Protein AF-A0ABD3V9U4-F1 (afdb_monomer_lite)

Organism: Sinanodonta woodiana (NCBI:txid1069815)

InterPro domains:
  IPR000742 EGF-like domain [PS00022] (98-109)
  IPR000742 EGF-like domain [PS01186] (9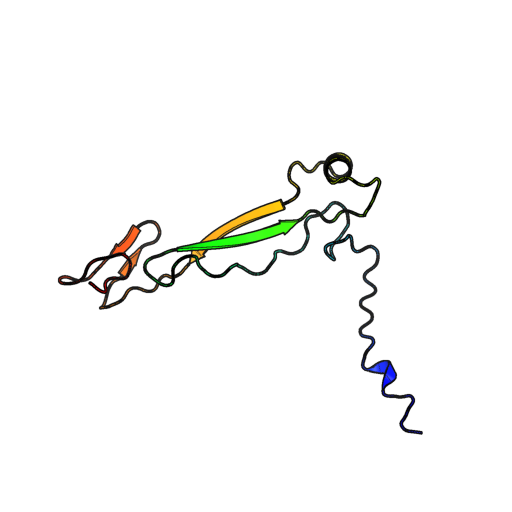8-109)
  IPR000884 Thrombospondin type-1 (TSP1) repeat [PF00090] (30-53)
  IPR000884 Thrombospondin type-1 (TSP1) repeat [PS50092] (26-87)
  IPR036383 Thrombospondin type-1 repeat superfamily [G3DSA:2.20.100.10] (19-74)
  IPR036383 Thrombospondin type-1 repeat superfamily [SSF82895] (28-61)

Secondary structure (DSSP, 8-state):
--SSSGGGSS------TTB-TTSSBTTSBPPPPPPPPPS-SSS-EEEEEEEEB----STT-HHHHHHHTT-S-SEEEEEEEE----STT-EEETTTEEEPPTT--TTTT--

Sequence (111 aa):
MHVFLICIILIRLHVSLGSGECGGPIGEYSQWHPWENCNQTCGGGIQRRWRSICCPAINGTWSNCLAAYNKTEIFRFEYQPCSETCSNGGVFMIGTGCVCSPGYTGRCCSI

Radius of gyration: 23.13 Å; chains: 1; bounding box: 43×29×72 Å

Structure (mmCIF, N/CA/C/O backbone):
data_AF-A0ABD3V9U4-F1
#
_entry.id   AF-A0ABD3V9U4-F1
#
loop_
_atom_site.group_PDB
_atom_site.id
_atom_site.type_symbol
_atom_site.label_atom_id
_atom_site.label_alt_id
_atom_site.label_comp_id
_atom_site.label_asym_id
_atom_site.label_entity_id
_atom_site.label_seq_id
_atom_site.pdbx_PDB_ins_code
_atom_site.Cartn_x
_atom_site.Cartn_y
_atom_site.Cartn_z
_atom_site.occupancy
_atom_site.B_iso_or_equiv
_atom_site.auth_seq_id
_atom_site.auth_comp_id
_atom_site.auth_asym_id
_atom_site.auth_atom_id
_atom_site.pdbx_PDB_model_num
ATOM 1 N N . MET A 1 1 ? -24.571 -20.515 -44.939 1.00 43.09 1 MET A N 1
ATOM 2 C CA . MET A 1 1 ? -23.339 -19.686 -44.915 1.00 43.09 1 MET A CA 1
ATOM 3 C C . MET A 1 1 ? -23.171 -18.964 -43.567 1.00 43.09 1 MET A C 1
ATOM 5 O O . MET A 1 1 ? -22.849 -17.788 -43.526 1.00 43.09 1 MET A O 1
ATOM 9 N N . HIS A 1 2 ? -23.360 -19.675 -42.448 1.00 39.62 2 HIS A N 1
ATOM 10 C CA . HIS A 1 2 ? -23.364 -19.118 -41.082 1.00 39.62 2 HIS A CA 1
ATOM 11 C C . HIS A 1 2 ? -22.023 -19.283 -40.336 1.00 39.62 2 HIS A C 1
ATOM 13 O O . HIS A 1 2 ? -21.951 -19.052 -39.136 1.00 39.62 2 HIS A O 1
ATOM 19 N N . VAL A 1 3 ? -20.955 -19.676 -41.039 1.00 41.25 3 VAL A N 1
ATOM 20 C CA . VAL A 1 3 ? -19.671 -20.080 -40.427 1.00 41.25 3 VAL A CA 1
ATOM 21 C C . VAL A 1 3 ? -18.563 -19.022 -40.603 1.00 41.25 3 VAL A C 1
ATOM 23 O O . VAL A 1 3 ? -17.541 -19.092 -39.936 1.00 41.25 3 VAL A O 1
ATOM 26 N N . PHE A 1 4 ? -18.777 -17.974 -41.413 1.00 39.06 4 PHE A N 1
ATOM 27 C CA . PHE A 1 4 ? -17.768 -16.921 -41.653 1.00 39.06 4 PHE A CA 1
ATOM 28 C C . PHE A 1 4 ? -17.942 -15.642 -40.812 1.00 39.06 4 PHE A C 1
ATOM 30 O O . PHE A 1 4 ? -17.020 -14.836 -40.739 1.00 39.06 4 PHE A O 1
ATOM 37 N N . LEU A 1 5 ? -19.078 -15.457 -40.127 1.00 42.53 5 LEU A N 1
ATOM 38 C CA . LEU A 1 5 ? -19.338 -14.265 -39.297 1.00 42.53 5 LEU A CA 1
ATOM 39 C C . LEU A 1 5 ? -18.932 -14.415 -37.821 1.00 42.53 5 LEU A C 1
ATOM 41 O O . LEU A 1 5 ? -18.896 -13.424 -37.099 1.00 42.53 5 LEU A O 1
ATOM 45 N N . ILE A 1 6 ? -18.568 -15.619 -37.374 1.00 45.94 6 ILE A N 1
ATOM 46 C CA . ILE A 1 6 ? -18.174 -15.867 -35.975 1.00 45.94 6 ILE A CA 1
ATOM 47 C C . ILE A 1 6 ? -16.696 -15.490 -35.733 1.00 45.94 6 ILE A C 1
ATOM 49 O O . ILE A 1 6 ? -16.296 -15.237 -34.601 1.00 45.94 6 ILE A O 1
ATOM 53 N N . CYS A 1 7 ? -15.890 -15.327 -36.790 1.00 44.28 7 CYS A N 1
ATOM 54 C CA . CYS A 1 7 ? -14.472 -14.961 -36.657 1.00 44.28 7 CYS A CA 1
ATOM 55 C C . CYS A 1 7 ? -14.225 -13.446 -36.477 1.00 44.28 7 CYS A C 1
ATOM 57 O O . CYS A 1 7 ? -13.138 -13.040 -36.080 1.00 44.28 7 CYS A O 1
ATOM 59 N N . ILE A 1 8 ? -15.231 -12.595 -36.721 1.00 47.94 8 ILE A N 1
ATOM 60 C CA . ILE A 1 8 ? -15.114 -11.128 -36.573 1.00 47.94 8 ILE A CA 1
ATOM 61 C C . ILE A 1 8 ? -15.458 -10.678 -35.134 1.00 47.94 8 ILE A C 1
ATOM 63 O O . ILE A 1 8 ? -15.150 -9.558 -34.736 1.00 47.94 8 ILE A O 1
ATOM 67 N N . ILE A 1 9 ? -16.035 -11.560 -34.306 1.00 49.78 9 ILE A N 1
ATOM 68 C CA . ILE A 1 9 ? -16.490 -11.236 -32.939 1.00 49.78 9 ILE A CA 1
ATOM 69 C C . ILE A 1 9 ? -15.423 -11.556 -31.864 1.00 49.78 9 ILE A C 1
ATOM 71 O O . ILE A 1 9 ? -15.553 -11.125 -30.724 1.00 49.78 9 ILE A O 1
ATOM 75 N N . LEU A 1 10 ? -14.311 -12.219 -32.214 1.00 48.88 10 LEU A N 1
ATOM 76 C CA . LEU A 1 10 ? -13.215 -12.539 -31.273 1.00 48.88 10 LEU A CA 1
ATOM 77 C C . LEU A 1 10 ? -11.905 -11.789 -31.537 1.00 48.88 10 LEU A C 1
ATOM 79 O O . LEU A 1 10 ? -10.891 -12.052 -30.898 1.00 48.88 10 LEU A O 1
ATOM 83 N N . ILE A 1 11 ? -11.924 -10.816 -32.444 1.00 49.12 11 ILE A N 1
ATOM 84 C CA . ILE A 1 11 ? -10.747 -10.034 -32.799 1.00 49.12 11 ILE A CA 1
ATOM 85 C C . ILE A 1 11 ? -11.047 -8.551 -32.535 1.00 49.12 11 ILE A C 1
ATOM 87 O O . ILE A 1 11 ? -11.060 -7.702 -33.422 1.00 49.12 11 ILE A O 1
ATOM 91 N N . ARG A 1 12 ? -11.240 -8.195 -31.257 1.00 49.31 12 ARG A N 1
ATOM 92 C CA . ARG A 1 12 ? -10.748 -6.892 -30.782 1.00 49.31 12 ARG A CA 1
ATOM 93 C C . ARG A 1 12 ? -9.231 -7.019 -30.705 1.00 49.31 12 ARG A C 1
ATOM 95 O O . ARG A 1 12 ? -8.647 -7.209 -29.646 1.00 49.31 12 ARG A O 1
ATOM 102 N N . LEU A 1 13 ? -8.629 -6.964 -31.888 1.00 42.16 13 LEU A N 1
ATOM 103 C CA . LEU A 1 13 ? -7.218 -6.743 -32.145 1.00 42.16 13 LEU A CA 1
ATOM 104 C C . LEU A 1 13 ? -6.862 -5.379 -31.521 1.00 42.16 13 LEU A C 1
ATOM 106 O O . LEU A 1 13 ? -6.758 -4.371 -32.209 1.00 42.16 13 LEU A O 1
ATOM 110 N N . HIS A 1 14 ? -6.665 -5.330 -30.203 1.00 46.09 14 HIS A N 1
ATOM 111 C CA . HIS A 1 14 ? -5.636 -4.454 -29.661 1.00 46.09 14 HIS A CA 1
ATOM 112 C C . HIS A 1 14 ? -4.298 -5.089 -30.062 1.00 46.09 14 HIS A C 1
ATOM 114 O O . HIS A 1 14 ? -3.601 -5.677 -29.244 1.00 46.09 14 HIS A O 1
ATOM 120 N N . VAL A 1 15 ? -3.924 -4.985 -31.344 1.00 48.09 15 VAL A N 1
ATOM 121 C CA . VAL A 1 15 ? -2.495 -4.866 -31.648 1.00 48.09 15 VAL A CA 1
ATOM 122 C C . VAL A 1 15 ? -2.129 -3.466 -31.188 1.00 48.09 15 VAL A C 1
ATOM 124 O O . VAL A 1 15 ? -2.211 -2.485 -31.921 1.00 48.09 15 VAL A O 1
ATOM 127 N N . SER A 1 16 ? -1.817 -3.363 -29.901 1.00 44.91 16 SER A N 1
ATOM 128 C CA . SER A 1 16 ? -1.054 -2.249 -29.372 1.00 44.91 16 SER A CA 1
ATOM 129 C C . SER A 1 16 ? 0.376 -2.427 -29.859 1.00 44.91 16 SER A C 1
ATOM 131 O O . SER A 1 16 ? 1.132 -3.267 -29.378 1.00 44.91 16 SER A O 1
ATOM 133 N N . LEU A 1 17 ? 0.699 -1.638 -30.877 1.00 47.47 17 LEU A N 1
ATOM 134 C CA . LEU A 1 17 ? 2.039 -1.199 -31.238 1.00 47.47 17 LEU A CA 1
ATOM 135 C C . LEU A 1 17 ? 2.954 -1.163 -29.994 1.00 47.47 17 LEU A C 1
ATOM 137 O O . LEU A 1 17 ? 2.694 -0.403 -29.066 1.00 47.47 17 LEU A O 1
ATOM 141 N N . GLY A 1 18 ? 4.006 -1.986 -29.969 1.00 52.12 18 GLY A N 1
ATOM 142 C CA . GLY A 1 18 ? 5.131 -1.834 -29.038 1.00 52.12 18 GLY A CA 1
ATOM 143 C C . GLY A 1 18 ? 4.812 -1.908 -27.540 1.00 52.12 18 GLY A C 1
ATOM 144 O O . GLY A 1 18 ? 5.405 -1.160 -26.765 1.00 52.12 18 GLY A O 1
ATOM 145 N N . SER A 1 19 ? 3.900 -2.779 -27.105 1.00 55.72 19 SER A N 1
ATOM 146 C CA . SER A 1 19 ? 3.724 -3.042 -25.674 1.00 55.72 19 SER A CA 1
ATOM 147 C C . SER A 1 19 ? 4.925 -3.820 -25.121 1.00 55.72 19 SER A C 1
ATOM 149 O O . SER A 1 19 ? 5.168 -4.948 -25.554 1.00 55.72 19 SER A O 1
ATOM 151 N N . GLY A 1 20 ? 5.658 -3.242 -24.161 1.00 57.41 20 GLY A N 1
ATOM 152 C CA . GLY A 1 20 ? 6.616 -4.001 -23.344 1.00 57.41 20 GLY A CA 1
ATOM 153 C C . GLY A 1 20 ? 5.913 -5.121 -22.565 1.00 57.41 20 GLY A C 1
ATOM 154 O O . GLY A 1 20 ? 4.685 -5.212 -22.587 1.00 57.41 20 GLY A O 1
ATOM 155 N N . GLU A 1 21 ? 6.661 -5.954 -21.839 1.00 63.47 21 GLU A N 1
ATOM 156 C CA . GLU A 1 21 ? 6.127 -7.137 -21.125 1.00 63.47 21 GLU A CA 1
ATOM 157 C C . GLU A 1 21 ? 4.950 -6.832 -20.166 1.00 63.47 21 GLU A C 1
ATOM 159 O O . GLU A 1 21 ? 4.196 -7.731 -19.804 1.00 63.47 21 GLU A O 1
ATOM 164 N N . CYS A 1 22 ? 4.730 -5.559 -19.813 1.00 73.31 22 CYS A N 1
ATOM 165 C CA . CYS A 1 22 ? 3.602 -5.077 -19.010 1.00 73.31 22 CYS A CA 1
ATOM 166 C C . CYS A 1 22 ? 2.513 -4.281 -19.754 1.00 73.31 22 CYS A C 1
ATOM 168 O O . CYS A 1 22 ? 1.772 -3.526 -19.123 1.00 73.31 22 CYS A O 1
ATOM 170 N N . GLY A 1 23 ? 2.380 -4.414 -21.077 1.00 75.62 23 GLY A N 1
ATOM 171 C CA . GLY A 1 23 ? 1.230 -3.858 -21.811 1.00 75.62 23 GLY A CA 1
ATOM 172 C C . GLY A 1 23 ? 1.245 -2.333 -22.012 1.00 75.62 23 GLY A C 1
ATOM 173 O O . GLY A 1 23 ? 0.298 -1.786 -22.570 1.00 75.62 23 GLY A O 1
ATOM 174 N N . GLY A 1 24 ? 2.299 -1.643 -21.563 1.00 81.88 24 GLY A N 1
ATOM 175 C CA . GLY A 1 24 ? 2.471 -0.191 -21.671 1.00 81.88 24 GLY A CA 1
ATOM 176 C C . GLY A 1 24 ? 3.646 0.229 -22.567 1.00 81.88 24 GLY A C 1
ATOM 177 O O . GLY A 1 24 ? 4.387 -0.634 -23.055 1.00 81.88 24 GLY A O 1
ATOM 178 N N . PRO A 1 25 ? 3.829 1.549 -22.780 1.00 84.31 25 PRO A N 1
ATOM 179 C CA . PRO A 1 25 ? 4.953 2.088 -23.538 1.00 84.31 25 PRO A CA 1
ATOM 180 C C . PRO A 1 25 ? 6.289 1.691 -22.914 1.00 84.31 25 PRO A C 1
ATOM 182 O O . PRO A 1 25 ? 6.488 1.809 -21.705 1.00 84.31 25 PRO A O 1
ATOM 185 N N . ILE A 1 26 ? 7.211 1.239 -23.756 1.00 84.31 26 ILE A N 1
ATOM 186 C CA . ILE A 1 26 ? 8.567 0.890 -23.344 1.00 84.31 26 ILE A CA 1
ATOM 187 C C . ILE A 1 26 ? 9.261 2.095 -22.685 1.00 84.31 26 ILE A C 1
ATOM 189 O O . ILE A 1 26 ? 9.201 3.210 -23.198 1.00 84.31 26 ILE A O 1
ATOM 193 N N . GLY A 1 27 ? 9.951 1.856 -21.571 1.00 85.31 27 GLY A N 1
ATOM 194 C CA . GLY A 1 27 ? 10.680 2.867 -20.807 1.00 85.31 27 GLY A CA 1
ATOM 195 C C . GLY A 1 27 ? 9.823 3.656 -19.824 1.00 85.31 27 GLY A C 1
ATOM 196 O O . GLY A 1 27 ? 10.362 4.403 -19.008 1.00 85.31 27 GLY A O 1
ATOM 197 N N . GLU A 1 28 ? 8.507 3.454 -19.840 1.00 88.50 28 GLU A N 1
ATOM 198 C CA . GLU A 1 28 ? 7.584 4.049 -18.882 1.00 88.50 28 GLU A CA 1
ATOM 199 C C . GLU A 1 28 ? 7.019 3.021 -17.915 1.00 88.50 28 GLU A C 1
ATOM 201 O O . GLU A 1 28 ? 7.099 1.816 -18.133 1.00 88.50 28 GLU A O 1
ATOM 206 N N . TYR A 1 29 ? 6.445 3.498 -16.813 1.00 90.12 29 TYR A N 1
ATOM 207 C CA . TYR A 1 29 ? 5.696 2.609 -15.937 1.00 90.12 29 TYR A CA 1
ATOM 208 C C . TYR A 1 29 ? 4.404 2.146 -16.605 1.00 90.12 29 TYR A C 1
ATOM 210 O O . TYR A 1 29 ? 3.705 2.929 -17.251 1.00 90.12 29 TYR A O 1
ATOM 218 N N . SER A 1 30 ? 4.056 0.887 -16.360 1.00 90.44 30 SER A N 1
ATOM 219 C CA . SER A 1 30 ? 2.754 0.322 -16.670 1.00 90.44 30 SER A CA 1
ATOM 220 C C . SER A 1 30 ? 1.628 1.100 -15.991 1.00 90.44 30 SER A C 1
ATOM 222 O O . SER A 1 30 ? 1.828 1.911 -15.075 1.00 90.44 30 SER A O 1
ATOM 224 N N . GLN A 1 31 ? 0.401 0.769 -16.386 1.00 91.62 31 GLN A N 1
ATOM 225 C CA . GLN A 1 31 ? -0.751 1.080 -15.553 1.00 91.62 31 GLN A CA 1
ATOM 226 C C . GLN A 1 31 ? -0.569 0.471 -14.159 1.00 91.62 31 GLN A C 1
ATOM 228 O O . GLN A 1 31 ? 0.099 -0.553 -13.982 1.00 91.62 31 GLN A O 1
ATOM 233 N N . TRP A 1 32 ? -1.156 1.132 -13.166 1.00 94.06 32 TRP A N 1
ATOM 234 C CA . TRP A 1 32 ? -1.218 0.588 -11.820 1.00 94.06 32 TRP A CA 1
ATOM 235 C C . TRP A 1 32 ? -2.003 -0.716 -11.814 1.00 94.06 32 TRP A C 1
ATOM 237 O O . TRP A 1 32 ? -3.089 -0.795 -12.390 1.00 94.06 32 TRP A O 1
ATOM 247 N N . HIS A 1 33 ? -1.478 -1.709 -11.104 1.00 93.50 33 HIS A N 1
ATOM 248 C CA . HIS A 1 33 ? -2.289 -2.839 -10.691 1.00 93.50 33 HIS A CA 1
ATOM 249 C C . HIS A 1 33 ? -3.441 -2.352 -9.797 1.00 93.50 33 HIS A C 1
ATOM 251 O O . HIS A 1 33 ? -3.332 -1.295 -9.156 1.00 93.50 33 HIS A O 1
ATOM 257 N N . PRO A 1 34 ? -4.549 -3.111 -9.738 1.00 96.50 34 PRO A N 1
ATOM 258 C CA . PRO A 1 34 ? -5.583 -2.882 -8.742 1.00 96.50 34 PRO A CA 1
ATOM 259 C C . PRO A 1 34 ? -4.986 -2.846 -7.333 1.00 96.50 34 PRO A C 1
ATOM 261 O O . PRO A 1 34 ? -3.950 -3.458 -7.066 1.00 96.50 34 PRO A O 1
ATOM 264 N N . TRP A 1 35 ? -5.651 -2.132 -6.431 1.00 97.75 35 TRP A N 1
ATOM 265 C CA . TRP A 1 35 ? -5.306 -2.185 -5.016 1.00 97.75 35 TRP A CA 1
ATOM 266 C C . TRP A 1 35 ? -5.404 -3.622 -4.497 1.00 97.75 35 TRP A C 1
ATOM 268 O O . TRP A 1 35 ? -6.364 -4.332 -4.799 1.00 97.75 35 TRP A O 1
ATOM 278 N N . GLU A 1 36 ? -4.401 -4.044 -3.727 1.00 97.50 36 GLU A N 1
ATOM 279 C CA . GLU A 1 36 ? -4.476 -5.267 -2.929 1.00 97.50 36 GLU A CA 1
ATOM 280 C C . GLU A 1 36 ? -5.624 -5.160 -1.924 1.00 97.50 36 GLU A C 1
ATOM 282 O O . GLU A 1 36 ? -6.045 -4.067 -1.541 1.00 97.50 36 GLU A O 1
ATOM 287 N N . ASN A 1 37 ? -6.088 -6.309 -1.436 1.00 97.19 37 ASN A N 1
ATOM 288 C CA . ASN A 1 37 ? -7.010 -6.329 -0.311 1.00 97.19 37 ASN A CA 1
ATOM 289 C C . ASN A 1 37 ? -6.407 -5.579 0.882 1.00 97.19 37 ASN A C 1
ATOM 291 O O . ASN A 1 37 ? -5.213 -5.694 1.173 1.00 97.19 37 ASN A O 1
ATOM 295 N N . CYS A 1 38 ? -7.256 -4.842 1.598 1.00 97.12 38 CYS A N 1
ATOM 296 C CA . CYS A 1 38 ? -6.841 -4.174 2.820 1.00 97.12 38 CYS A CA 1
ATOM 297 C C . CYS A 1 38 ? -6.277 -5.190 3.817 1.00 97.12 38 CYS A C 1
ATOM 299 O O . CYS A 1 38 ? -6.865 -6.249 4.044 1.00 97.12 38 CYS A O 1
ATOM 301 N N . ASN A 1 39 ? -5.152 -4.854 4.448 1.00 96.31 39 ASN A N 1
ATOM 302 C CA . ASN A 1 39 ? -4.518 -5.734 5.430 1.00 96.31 39 ASN A CA 1
ATOM 303 C C . ASN A 1 39 ? -5.336 -5.903 6.726 1.00 96.31 39 ASN A C 1
ATOM 305 O O . ASN A 1 39 ? -4.997 -6.743 7.557 1.00 96.31 39 ASN A O 1
ATOM 309 N N . GLN A 1 40 ? -6.376 -5.091 6.917 1.00 95.50 40 GLN A N 1
ATOM 310 C CA . GLN A 1 40 ? -7.325 -5.150 8.021 1.00 95.50 40 GLN A CA 1
ATOM 311 C C . GLN A 1 40 ? -8.739 -5.054 7.464 1.00 95.50 40 GLN A C 1
ATOM 313 O O . GLN A 1 40 ? -8.969 -4.383 6.464 1.00 95.50 40 GLN A O 1
ATOM 318 N N . THR A 1 41 ? -9.707 -5.673 8.125 1.00 94.88 41 THR A N 1
ATOM 319 C CA . THR A 1 41 ? -11.126 -5.577 7.745 1.00 94.88 41 THR A CA 1
ATOM 320 C C . THR A 1 41 ? -11.869 -4.465 8.491 1.00 94.88 41 THR A C 1
ATOM 322 O O . THR A 1 41 ? -12.976 -4.105 8.105 1.00 94.88 41 THR A O 1
ATOM 325 N N . CYS A 1 42 ? -11.274 -3.915 9.553 1.00 95.69 42 CYS A N 1
ATOM 326 C CA . CYS A 1 42 ? -11.839 -2.861 10.393 1.00 95.69 42 CYS A CA 1
ATOM 327 C C . CYS A 1 42 ? -10.734 -2.119 11.155 1.00 95.69 42 CYS A C 1
ATOM 329 O O . CYS A 1 42 ? -9.606 -2.606 11.264 1.00 95.69 42 CYS A O 1
ATOM 331 N N . GLY A 1 43 ? -11.061 -0.949 11.704 1.00 94.25 43 GLY A N 1
ATOM 332 C CA . GLY A 1 43 ? -10.150 -0.229 12.595 1.00 94.25 43 GLY A CA 1
ATOM 333 C C . GLY A 1 43 ? -9.008 0.531 11.949 1.00 94.25 43 GLY A C 1
ATOM 334 O O . GLY A 1 43 ? -8.119 0.997 12.661 1.00 94.25 43 GLY A O 1
ATOM 335 N N . GLY A 1 44 ? -9.029 0.660 10.628 1.00 94.00 44 GLY A N 1
ATOM 336 C CA . GLY A 1 44 ? -7.925 1.198 9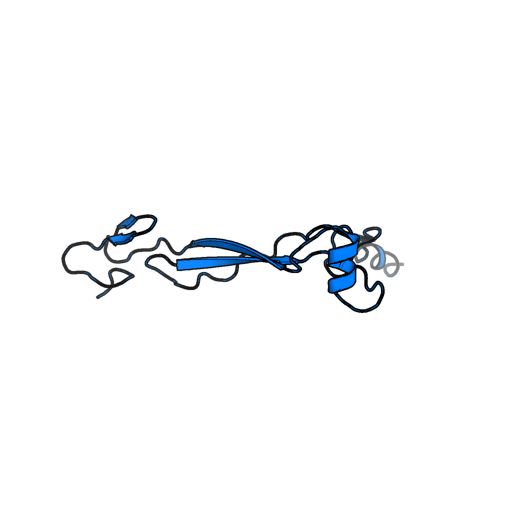.857 1.00 94.00 44 GLY A CA 1
ATOM 337 C C . GLY A 1 44 ? -6.911 0.130 9.485 1.00 94.00 44 GLY A C 1
ATOM 338 O O . GLY A 1 44 ? -6.382 -0.606 10.319 1.00 94.00 44 GLY A O 1
ATOM 339 N N . GLY A 1 45 ? -6.615 0.090 8.198 1.00 94.00 45 GLY A N 1
ATOM 340 C CA . GLY A 1 45 ? -5.555 -0.690 7.599 1.00 94.00 45 GLY A CA 1
ATOM 341 C C . GLY A 1 45 ? -4.845 0.106 6.516 1.00 94.00 45 GLY A C 1
ATOM 342 O O . GLY A 1 45 ? -5.114 1.287 6.287 1.00 94.00 45 GLY A O 1
ATOM 343 N N . ILE A 1 46 ? -3.926 -0.570 5.845 1.00 95.31 46 ILE A N 1
ATOM 344 C CA . ILE A 1 46 ? -3.215 -0.063 4.681 1.00 95.31 46 ILE A CA 1
ATOM 345 C C . ILE A 1 46 ? -3.389 -1.083 3.563 1.00 95.31 46 ILE A C 1
ATOM 347 O O . ILE A 1 46 ? -3.236 -2.289 3.771 1.00 95.31 46 ILE A O 1
ATOM 351 N N . GLN A 1 47 ? -3.703 -0.581 2.378 1.00 97.31 47 GLN A N 1
ATOM 352 C CA . GLN A 1 47 ? -3.656 -1.337 1.136 1.00 97.31 47 GLN A CA 1
ATOM 353 C C . GLN A 1 47 ? -2.575 -0.746 0.247 1.00 97.31 47 GLN A C 1
ATOM 355 O O . GLN A 1 47 ? -2.229 0.436 0.353 1.00 97.31 47 GLN A O 1
ATOM 360 N N . ARG A 1 48 ? -2.033 -1.585 -0.626 1.00 98.00 48 ARG A N 1
ATOM 361 C CA . ARG A 1 48 ? -0.951 -1.218 -1.526 1.00 98.00 48 ARG A CA 1
ATOM 362 C C . ARG A 1 48 ? -1.327 -1.564 -2.953 1.00 98.00 48 ARG A C 1
ATOM 364 O O . ARG A 1 48 ? -2.047 -2.523 -3.201 1.00 98.00 48 ARG A O 1
ATOM 371 N N . ARG A 1 49 ? -0.813 -0.790 -3.895 1.00 98.00 49 ARG A N 1
ATOM 372 C CA . ARG A 1 49 ? -0.766 -1.156 -5.309 1.00 98.00 49 ARG A CA 1
ATOM 373 C C . ARG A 1 49 ? 0.643 -0.971 -5.835 1.00 98.00 49 ARG A C 1
ATOM 375 O O . ARG A 1 49 ? 1.458 -0.274 -5.228 1.00 98.00 49 ARG A O 1
ATOM 382 N N . TRP A 1 50 ? 0.927 -1.587 -6.971 1.00 95.50 50 TRP A N 1
ATOM 383 C CA . TRP A 1 50 ? 2.216 -1.445 -7.629 1.00 95.50 50 TRP A CA 1
ATOM 384 C C . TRP A 1 50 ? 2.064 -1.273 -9.132 1.00 95.50 50 TRP A C 1
ATOM 386 O O . TRP A 1 50 ? 1.008 -1.522 -9.712 1.00 95.50 50 TRP A O 1
ATOM 396 N N . ARG A 1 51 ? 3.139 -0.823 -9.759 1.00 93.38 51 ARG A N 1
ATOM 397 C CA . ARG A 1 51 ? 3.333 -0.813 -11.207 1.00 93.38 51 ARG A CA 1
ATOM 398 C C . ARG A 1 51 ? 4.793 -1.103 -11.500 1.00 93.38 51 ARG A C 1
ATOM 400 O O . ARG A 1 51 ? 5.645 -0.860 -10.642 1.00 93.38 51 ARG A O 1
ATOM 407 N N . SER A 1 52 ? 5.084 -1.590 -12.695 1.00 90.06 52 SER A N 1
ATOM 408 C CA . SER A 1 52 ? 6.448 -1.901 -13.117 1.00 90.06 52 SER A CA 1
ATOM 409 C C . SER A 1 52 ? 6.849 -1.072 -14.323 1.00 90.06 52 SER A C 1
ATOM 411 O O . SER A 1 52 ? 6.000 -0.672 -15.114 1.00 90.06 52 SER A O 1
ATOM 413 N N . ILE A 1 53 ? 8.139 -0.809 -14.481 1.00 89.12 53 ILE A N 1
ATOM 414 C CA . ILE A 1 53 ? 8.670 -0.292 -15.740 1.00 89.12 53 ILE A CA 1
ATOM 415 C C . ILE A 1 53 ? 8.394 -1.293 -16.872 1.00 89.12 53 ILE A C 1
ATOM 417 O O . ILE A 1 53 ? 8.590 -2.499 -16.713 1.00 89.12 53 ILE A O 1
ATOM 421 N N . CYS A 1 54 ? 7.925 -0.799 -18.014 1.00 87.25 54 CYS A N 1
ATOM 422 C CA . CYS A 1 54 ? 7.734 -1.595 -19.212 1.00 87.25 54 CYS A CA 1
ATOM 423 C C . CYS A 1 54 ? 9.030 -1.668 -19.987 1.00 87.25 54 CYS A C 1
ATOM 425 O O . CYS A 1 54 ? 9.474 -0.717 -20.622 1.00 87.25 54 CYS A O 1
ATOM 427 N N . CYS A 1 55 ? 9.636 -2.844 -19.914 1.00 80.38 55 CYS A N 1
ATOM 428 C CA . CYS A 1 55 ? 10.861 -3.163 -20.603 1.00 80.38 55 CYS A CA 1
ATOM 429 C C . CYS A 1 55 ? 10.556 -4.131 -21.744 1.00 80.38 55 CYS A C 1
ATOM 431 O O . CYS A 1 55 ? 9.752 -5.053 -21.583 1.00 80.38 55 CYS A O 1
ATOM 433 N N . PRO A 1 56 ? 11.179 -3.944 -22.908 1.00 72.62 56 PRO A N 1
ATOM 434 C CA . PRO A 1 56 ? 11.377 -5.030 -23.841 1.00 72.62 56 PRO A CA 1
ATOM 435 C C . PRO A 1 56 ? 12.430 -5.975 -23.252 1.00 72.62 56 PRO A C 1
ATOM 437 O O . PRO A 1 56 ? 13.288 -5.545 -22.474 1.00 72.62 56 PRO A O 1
ATOM 440 N N . ALA A 1 57 ? 12.424 -7.235 -23.677 1.00 64.56 57 ALA A N 1
ATOM 441 C CA . ALA A 1 57 ? 13.492 -8.193 -23.404 1.00 64.56 57 ALA A CA 1
ATOM 442 C C . ALA A 1 57 ? 14.802 -7.807 -24.136 1.00 64.56 57 ALA A C 1
ATOM 444 O O . ALA A 1 57 ? 15.357 -8.587 -24.903 1.00 64.56 57 ALA A O 1
ATOM 445 N N . ILE A 1 58 ? 15.297 -6.576 -23.976 1.00 58.59 58 ILE A N 1
ATOM 446 C CA . ILE A 1 58 ? 16.571 -6.142 -24.552 1.00 58.59 58 ILE A CA 1
ATOM 447 C C . ILE A 1 58 ? 17.674 -6.579 -23.588 1.00 58.59 58 ILE A C 1
ATOM 449 O O . ILE A 1 58 ? 17.817 -6.050 -22.488 1.00 58.59 58 ILE A O 1
ATOM 453 N N . ASN A 1 59 ? 18.465 -7.561 -24.018 1.00 54.81 59 ASN A N 1
ATOM 454 C CA . ASN A 1 59 ? 19.698 -8.013 -23.366 1.00 54.81 59 ASN A CA 1
ATOM 455 C C . ASN A 1 59 ? 19.546 -8.523 -21.920 1.00 54.81 59 ASN A C 1
ATOM 457 O O . ASN A 1 59 ? 20.460 -8.382 -21.110 1.00 54.81 59 ASN A O 1
ATOM 461 N N . GLY A 1 60 ? 18.410 -9.153 -21.612 1.00 56.19 60 GLY A N 1
ATOM 462 C CA . GLY A 1 60 ? 18.302 -10.171 -20.561 1.00 56.19 60 GLY A CA 1
ATOM 463 C C . GLY A 1 60 ? 18.341 -9.719 -19.097 1.00 56.19 60 GLY A C 1
ATOM 464 O O . GLY A 1 60 ? 18.257 -10.586 -18.231 1.00 56.19 60 GLY A O 1
ATOM 465 N N . THR A 1 61 ? 18.442 -8.423 -18.774 1.00 69.81 61 THR A N 1
ATOM 466 C CA . THR A 1 61 ? 18.434 -7.966 -17.370 1.00 69.81 61 THR A CA 1
ATOM 467 C C . THR A 1 61 ? 17.694 -6.647 -17.163 1.00 69.81 61 THR A C 1
ATOM 469 O O . THR A 1 61 ? 17.760 -5.722 -17.973 1.00 69.81 61 THR A O 1
ATOM 472 N N . TRP A 1 62 ? 16.988 -6.531 -16.032 1.00 75.44 62 TRP A N 1
ATOM 473 C CA . TRP A 1 62 ? 16.177 -5.347 -15.725 1.00 75.44 62 TRP A CA 1
ATOM 474 C C . TRP A 1 62 ? 17.058 -4.114 -15.487 1.00 75.44 62 TRP A C 1
ATOM 476 O O . TRP A 1 62 ? 16.634 -2.990 -15.740 1.00 75.44 62 TRP A O 1
ATOM 486 N N . SER A 1 63 ? 18.313 -4.322 -15.076 1.00 81.38 63 SER A N 1
ATOM 487 C CA . SER A 1 63 ? 19.314 -3.267 -14.896 1.00 81.38 63 SER A CA 1
ATOM 488 C C . SER A 1 63 ? 19.596 -2.493 -16.184 1.00 81.38 63 SER A C 1
ATOM 490 O O . SER A 1 63 ? 19.737 -1.273 -16.142 1.00 81.38 63 SER A O 1
ATOM 492 N N . ASN A 1 64 ? 19.631 -3.175 -17.332 1.00 83.94 64 ASN A N 1
ATOM 493 C CA . ASN A 1 64 ? 19.868 -2.525 -18.620 1.00 83.94 64 ASN A CA 1
ATOM 494 C C . ASN A 1 64 ? 18.693 -1.628 -19.007 1.00 83.94 64 ASN A C 1
ATOM 496 O O . ASN A 1 64 ? 18.893 -0.530 -19.516 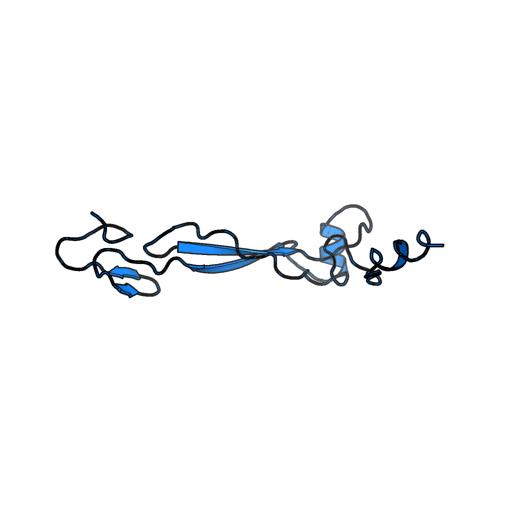1.00 83.94 64 ASN A O 1
ATOM 500 N N . CYS A 1 65 ? 17.472 -2.066 -18.710 1.00 81.69 65 CYS A N 1
ATOM 501 C CA . CYS A 1 65 ? 16.282 -1.265 -18.947 1.00 81.69 65 CYS A CA 1
ATOM 502 C C . CYS A 1 65 ? 16.235 -0.017 -18.052 1.00 81.69 65 CYS A C 1
ATOM 504 O O . CYS A 1 65 ? 15.979 1.081 -18.542 1.00 81.69 65 CYS A O 1
ATOM 506 N N . LEU A 1 66 ? 16.544 -0.156 -16.758 1.00 87.06 66 LEU A N 1
ATOM 507 C CA . LEU A 1 66 ? 16.636 0.987 -15.844 1.00 87.06 66 LEU A CA 1
ATOM 508 C C . LEU A 1 66 ? 17.651 2.025 -16.338 1.00 87.06 66 LEU A C 1
ATOM 510 O O . LEU A 1 66 ? 17.334 3.213 -16.400 1.00 87.06 66 LEU A O 1
ATOM 514 N N . ALA A 1 67 ? 18.837 1.569 -16.752 1.00 87.31 67 ALA A N 1
ATOM 515 C CA . ALA A 1 67 ? 19.883 2.435 -17.284 1.00 87.31 67 ALA A CA 1
ATOM 516 C C . ALA A 1 67 ? 19.465 3.116 -18.599 1.00 87.31 67 ALA A C 1
ATOM 518 O O . ALA A 1 67 ? 19.643 4.323 -18.746 1.00 87.31 67 ALA A O 1
ATOM 519 N N . ALA A 1 68 ? 18.869 2.367 -19.533 1.00 87.12 68 ALA A N 1
ATOM 520 C CA . ALA A 1 68 ? 18.466 2.879 -20.844 1.00 87.12 68 ALA A CA 1
ATOM 521 C C . ALA A 1 68 ? 17.399 3.983 -20.764 1.00 87.12 68 ALA A C 1
ATOM 523 O O . ALA A 1 68 ? 17.399 4.891 -21.593 1.00 87.12 68 ALA A O 1
ATOM 524 N N . TYR A 1 69 ? 16.511 3.925 -19.766 1.00 88.12 69 TYR A N 1
ATOM 525 C CA . TYR A 1 69 ? 15.391 4.862 -19.615 1.00 88.12 69 TYR A CA 1
ATOM 526 C C . TYR A 1 69 ? 15.512 5.783 -18.397 1.00 88.12 69 TYR A C 1
ATOM 528 O O . TYR A 1 69 ? 14.530 6.414 -18.001 1.00 88.12 69 TYR A O 1
ATOM 536 N N . ASN A 1 70 ? 16.710 5.874 -17.809 1.00 90.19 70 ASN A N 1
ATOM 537 C CA . ASN A 1 70 ? 17.006 6.713 -16.647 1.00 90.19 70 ASN A CA 1
ATOM 538 C C . ASN A 1 70 ? 15.981 6.538 -15.507 1.00 90.19 70 ASN A C 1
ATOM 540 O O . ASN A 1 70 ? 15.453 7.503 -14.948 1.00 90.19 70 ASN A O 1
ATOM 544 N N . LYS A 1 71 ? 15.642 5.283 -15.201 1.00 91.00 71 LYS A N 1
ATOM 545 C CA . LYS A 1 71 ? 14.799 4.923 -14.057 1.00 91.00 71 LYS A CA 1
ATOM 546 C C . LYS A 1 71 ? 15.673 4.313 -12.966 1.00 91.00 71 LYS A C 1
ATOM 548 O O . LYS A 1 71 ? 16.678 3.668 -13.240 1.00 91.00 71 LYS A O 1
ATOM 553 N N . THR A 1 72 ? 15.272 4.501 -11.716 1.00 90.12 72 THR A N 1
ATOM 554 C CA . THR A 1 72 ? 16.018 4.024 -10.540 1.00 90.12 72 THR A CA 1
ATOM 555 C C . THR A 1 72 ? 15.408 2.778 -9.907 1.00 90.12 72 THR A C 1
ATOM 557 O O . THR A 1 72 ? 16.095 2.042 -9.207 1.00 90.12 72 THR A O 1
ATOM 560 N N . GLU A 1 73 ? 14.124 2.527 -10.152 1.00 90.50 73 GLU A N 1
ATOM 561 C CA . GLU A 1 73 ? 13.346 1.456 -9.534 1.00 90.50 73 GLU A CA 1
ATOM 562 C C . GLU A 1 73 ? 12.563 0.695 -10.614 1.00 90.50 73 GLU A C 1
ATOM 564 O O . GLU A 1 73 ? 12.043 1.283 -11.561 1.00 90.50 73 GLU A O 1
ATOM 569 N N . ILE A 1 74 ? 12.503 -0.633 -10.490 1.00 88.12 74 ILE A N 1
ATOM 570 C CA . ILE A 1 74 ? 11.728 -1.486 -11.409 1.00 88.12 74 ILE A CA 1
ATOM 571 C C . ILE A 1 74 ? 10.253 -1.418 -11.040 1.00 88.12 74 ILE A C 1
ATOM 573 O O . ILE A 1 74 ? 9.394 -1.265 -11.904 1.00 88.12 74 ILE A O 1
ATOM 577 N N . PHE A 1 75 ? 9.977 -1.546 -9.745 1.00 91.31 75 PHE A N 1
ATOM 578 C CA . PHE A 1 75 ? 8.643 -1.506 -9.179 1.00 91.31 75 PHE A CA 1
ATOM 579 C C . PHE A 1 75 ? 8.469 -0.215 -8.409 1.00 91.31 75 PHE A C 1
ATOM 581 O O . PHE A 1 75 ? 9.304 0.129 -7.575 1.00 91.31 75 PHE A O 1
ATOM 588 N N . ARG A 1 76 ? 7.341 0.448 -8.642 1.00 94.81 76 ARG A N 1
ATOM 589 C CA . ARG A 1 76 ? 6.869 1.512 -7.769 1.00 94.81 76 ARG A CA 1
ATOM 590 C C . ARG A 1 76 ? 5.681 1.006 -6.976 1.00 94.81 76 ARG A C 1
ATOM 592 O O . ARG A 1 76 ? 4.740 0.476 -7.563 1.00 94.81 76 ARG A O 1
ATOM 599 N N . PHE A 1 77 ? 5.718 1.226 -5.668 1.00 97.12 77 PHE A N 1
ATOM 600 C CA . PHE A 1 77 ? 4.627 0.923 -4.749 1.00 97.12 77 PHE A CA 1
ATOM 601 C C . PHE A 1 77 ? 3.930 2.205 -4.297 1.00 97.12 77 PHE A C 1
ATOM 603 O O . PHE A 1 77 ? 4.569 3.239 -4.115 1.00 97.12 77 PHE A O 1
ATOM 610 N N . GLU A 1 78 ? 2.624 2.120 -4.089 1.00 97.94 78 GLU A N 1
ATOM 611 C CA . GLU A 1 78 ? 1.804 3.180 -3.508 1.00 97.94 78 GLU A CA 1
ATOM 612 C C . GLU A 1 78 ? 0.949 2.591 -2.393 1.00 97.94 78 GLU A C 1
ATOM 614 O O . GLU A 1 78 ? 0.449 1.475 -2.529 1.00 97.94 78 GLU A O 1
ATOM 619 N N . TYR A 1 79 ? 0.800 3.335 -1.301 1.00 96.94 79 TYR A N 1
ATOM 620 C CA . TYR A 1 79 ? 0.096 2.913 -0.095 1.00 96.94 79 TYR A CA 1
ATOM 621 C C . TYR A 1 79 ? -1.018 3.904 0.212 1.00 96.94 79 TYR A C 1
ATOM 623 O O . TYR A 1 79 ? -0.805 5.112 0.104 1.00 96.94 79 TYR A O 1
ATOM 631 N N . GLN A 1 80 ? -2.176 3.407 0.640 1.00 94.94 80 GLN A N 1
ATOM 632 C CA . GLN A 1 80 ? -3.255 4.262 1.129 1.00 94.94 80 GLN A CA 1
ATOM 633 C C . GLN A 1 80 ? -4.007 3.626 2.305 1.00 94.94 80 GLN A C 1
ATOM 635 O O . GLN A 1 80 ? -4.029 2.392 2.417 1.00 94.94 80 GLN A O 1
ATOM 640 N N . PRO A 1 81 ? -4.644 4.445 3.164 1.00 93.94 81 PRO A N 1
ATOM 641 C CA . PRO A 1 81 ? -5.554 3.953 4.187 1.00 93.94 81 PRO A CA 1
ATOM 642 C C . PRO A 1 81 ? -6.714 3.147 3.593 1.00 93.94 81 PRO A C 1
ATOM 644 O O . PRO A 1 81 ? -7.152 3.371 2.462 1.00 93.94 81 PRO A O 1
ATOM 647 N N . CYS A 1 82 ? -7.214 2.197 4.370 1.00 94.81 82 CYS A N 1
ATOM 648 C CA . CYS A 1 82 ? -8.412 1.427 4.058 1.00 94.81 82 CYS A CA 1
ATOM 649 C C . CYS A 1 82 ? -9.097 0.937 5.337 1.00 94.81 82 CYS A C 1
ATOM 651 O O . CYS A 1 82 ? -8.550 1.068 6.432 1.00 94.81 82 CYS A O 1
ATOM 653 N N . SER A 1 83 ? -10.288 0.355 5.188 1.00 93.62 83 SER A N 1
ATOM 654 C CA . SER A 1 83 ? -11.079 -0.233 6.278 1.00 93.62 83 SER A CA 1
ATOM 655 C C . SER A 1 83 ? -11.392 0.730 7.422 1.00 93.62 83 SER A C 1
ATOM 657 O O . SER A 1 83 ? -11.018 0.511 8.573 1.00 93.62 83 SER A O 1
ATOM 659 N N . GLU A 1 84 ? -12.162 1.764 7.096 1.00 93.94 84 GLU A N 1
ATOM 660 C CA . GLU A 1 84 ? -12.652 2.793 8.027 1.00 93.94 84 GLU A CA 1
ATOM 661 C C . GLU A 1 84 ? -13.836 2.317 8.892 1.00 93.94 84 GLU A C 1
ATOM 663 O O . GLU A 1 84 ? -14.485 3.097 9.583 1.00 93.94 84 GLU A O 1
ATOM 668 N N . THR A 1 85 ? -14.145 1.020 8.859 1.00 94.94 85 THR A N 1
ATOM 669 C CA . THR A 1 85 ? -15.259 0.443 9.607 1.00 94.94 85 THR A CA 1
ATOM 670 C C . THR A 1 85 ? -14.907 0.307 11.085 1.00 94.94 85 THR A C 1
ATOM 672 O O . THR A 1 85 ? -13.948 -0.383 11.447 1.00 94.94 85 THR A O 1
ATOM 675 N N . CYS A 1 86 ? -15.745 0.898 11.933 1.00 96.44 86 CYS A N 1
ATOM 676 C CA . CYS A 1 86 ? -15.748 0.720 13.380 1.00 96.44 86 CYS A CA 1
ATOM 677 C C . CYS A 1 86 ? -17.055 0.049 13.812 1.00 96.44 86 CYS A C 1
ATOM 679 O O . CYS A 1 86 ? -18.122 0.365 13.288 1.00 96.44 86 CYS A O 1
ATOM 681 N N . SER A 1 87 ? -16.986 -0.872 14.771 1.00 96.75 87 SER A N 1
ATOM 682 C CA . SER A 1 87 ? -18.173 -1.522 15.339 1.00 96.75 87 SER A CA 1
ATOM 683 C C . SER A 1 87 ? -18.755 -0.694 16.486 1.00 96.75 87 SER A C 1
ATOM 685 O O . SER A 1 87 ? -18.098 0.204 17.014 1.00 96.75 87 SER A O 1
ATOM 687 N N . ASN A 1 88 ? -19.988 -1.018 16.885 1.00 96.69 88 ASN A N 1
ATOM 688 C CA . ASN A 1 88 ? -20.616 -0.546 18.124 1.00 96.69 88 ASN A CA 1
ATOM 689 C C . ASN A 1 88 ? -20.581 0.981 18.347 1.00 96.69 88 ASN A C 1
ATOM 691 O O . ASN A 1 88 ? -20.403 1.449 19.468 1.00 96.69 88 ASN A O 1
ATOM 695 N N . GLY A 1 89 ? -20.753 1.759 17.273 1.00 94.25 89 GLY A N 1
ATOM 696 C CA . GLY A 1 89 ? -20.802 3.225 17.342 1.00 94.25 89 GLY A CA 1
ATOM 697 C C . GLY A 1 89 ? -19.439 3.921 17.408 1.00 94.25 89 GLY A C 1
ATOM 698 O O . GLY A 1 89 ? -19.394 5.133 17.610 1.00 94.25 89 GLY A O 1
ATOM 699 N N . GLY A 1 90 ? -18.334 3.191 17.221 1.00 96.19 90 GLY A N 1
ATOM 700 C CA . GLY A 1 90 ? -17.007 3.794 17.112 1.00 96.19 90 GLY A CA 1
ATOM 701 C C . GLY A 1 90 ? -16.877 4.735 15.907 1.00 96.19 90 GLY A C 1
ATOM 702 O O . GLY A 1 90 ? -17.548 4.564 14.889 1.00 96.19 90 GLY A O 1
ATOM 703 N N . VAL A 1 91 ? -15.985 5.719 16.016 1.00 95.94 91 VAL A N 1
ATOM 704 C CA . VAL A 1 91 ? -15.716 6.718 14.970 1.00 95.94 91 VAL A CA 1
ATOM 705 C C . VAL A 1 91 ? -14.314 6.514 14.417 1.00 95.94 91 VAL A C 1
ATOM 707 O O . VAL A 1 91 ? -13.351 6.434 15.180 1.00 95.94 91 VAL A O 1
ATOM 710 N N . PHE A 1 92 ? -14.183 6.447 13.093 1.00 95.25 92 PHE A N 1
ATOM 711 C CA . PHE A 1 92 ? -12.880 6.329 12.450 1.00 95.25 92 PHE A CA 1
ATOM 712 C C . PHE A 1 92 ? -12.195 7.688 12.336 1.00 95.25 92 PHE A C 1
ATOM 714 O O . PHE A 1 92 ? -12.752 8.635 11.783 1.00 95.25 92 PHE A O 1
ATOM 721 N N . MET A 1 93 ? -10.963 7.763 12.832 1.00 93.75 93 MET A N 1
ATOM 722 C CA . MET A 1 93 ? -10.121 8.951 12.762 1.00 93.75 93 MET A CA 1
ATOM 723 C C . MET A 1 93 ? -8.859 8.623 11.960 1.00 93.75 93 MET A C 1
ATOM 725 O O . MET A 1 93 ? -8.105 7.708 12.310 1.00 93.75 93 MET A O 1
ATOM 729 N N . ILE A 1 94 ? -8.606 9.376 10.885 1.00 88.69 94 ILE A N 1
ATOM 730 C CA . ILE A 1 94 ? -7.427 9.181 10.028 1.00 88.69 94 ILE A CA 1
ATOM 731 C C . ILE A 1 94 ? -6.155 9.301 10.879 1.00 88.69 94 ILE A C 1
ATOM 733 O O . ILE A 1 94 ? -5.946 10.294 11.570 1.00 88.69 94 ILE A O 1
ATOM 737 N N . GLY A 1 95 ? -5.305 8.272 10.836 1.00 86.06 95 GLY A N 1
ATOM 738 C CA . GLY A 1 95 ? -4.051 8.203 11.597 1.00 86.06 95 GLY A CA 1
ATOM 739 C C . GLY A 1 95 ? -4.185 7.692 13.037 1.00 86.06 95 GLY A C 1
ATOM 740 O O . GLY A 1 95 ? -3.187 7.263 13.608 1.00 86.06 95 GLY A O 1
ATOM 741 N N . THR A 1 96 ? -5.391 7.669 13.609 1.00 90.44 96 THR A N 1
ATOM 742 C CA . THR A 1 96 ? -5.644 7.148 14.968 1.00 90.44 96 THR A CA 1
ATOM 743 C C . THR A 1 96 ? -6.357 5.793 14.954 1.00 90.44 96 THR A C 1
ATOM 745 O O . THR A 1 96 ? -6.183 5.003 15.878 1.00 90.44 96 THR A O 1
ATOM 748 N N . GLY A 1 97 ? -7.109 5.479 13.897 1.00 92.12 97 GLY A N 1
ATOM 749 C CA . GLY A 1 97 ? -7.952 4.286 13.840 1.00 92.12 97 GLY A CA 1
ATOM 750 C C . GLY A 1 97 ? -9.320 4.537 14.474 1.00 92.12 97 GLY A C 1
ATOM 751 O O . GLY A 1 97 ? -9.780 5.679 14.543 1.00 92.12 97 GLY A O 1
ATOM 752 N N . CYS A 1 98 ? -9.996 3.479 14.918 1.00 96.38 98 CYS A N 1
ATOM 753 C CA . CYS A 1 98 ? -11.29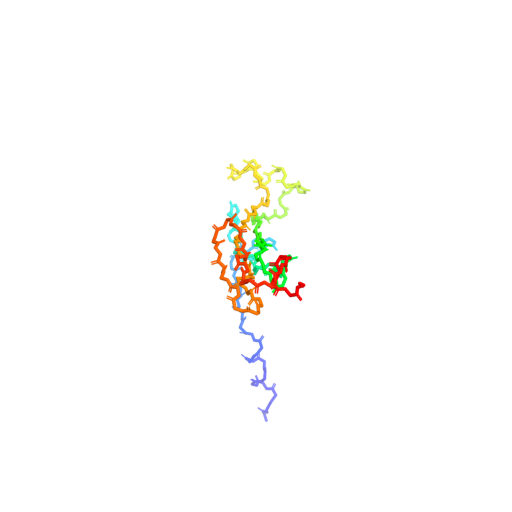2 3.630 15.576 1.00 96.38 98 CYS A CA 1
ATOM 754 C C . CYS A 1 98 ? -11.157 4.177 16.999 1.00 96.38 98 CYS A C 1
ATOM 756 O O . CYS A 1 98 ? -10.468 3.603 17.841 1.00 96.38 98 CYS A O 1
ATOM 758 N N . VAL A 1 99 ? -11.897 5.245 17.280 1.00 96.56 99 VAL A N 1
ATOM 759 C CA . VAL A 1 99 ? -12.180 5.728 18.630 1.00 96.56 99 VAL A CA 1
ATOM 760 C C . VAL A 1 99 ? -13.489 5.089 19.086 1.00 96.56 99 VAL A C 1
ATOM 762 O O . VAL A 1 99 ? -14.537 5.314 18.480 1.00 96.56 99 VAL A O 1
ATOM 765 N N . CYS A 1 100 ? -13.428 4.263 20.126 1.00 97.56 100 CYS A N 1
ATOM 766 C CA . CYS A 1 100 ? -14.563 3.452 20.560 1.00 97.56 100 CYS A CA 1
ATOM 767 C C . CYS A 1 100 ? -15.499 4.194 21.518 1.00 97.56 100 CYS A C 1
ATOM 769 O O . CYS A 1 100 ? -15.063 5.000 22.340 1.00 97.56 100 CYS A O 1
ATOM 771 N N . SER A 1 101 ? -16.794 3.883 21.432 1.00 97.12 101 SER A N 1
ATOM 772 C CA . SER A 1 101 ? -17.776 4.302 22.434 1.00 97.12 101 SER A CA 1
ATOM 773 C C . SER A 1 101 ? -17.514 3.621 23.791 1.00 97.12 101 SER A C 1
ATOM 775 O O . SER A 1 101 ? -16.919 2.539 23.823 1.00 97.12 101 SER A O 1
ATOM 777 N N . PRO A 1 102 ? -17.965 4.209 24.919 1.00 97.00 102 PRO A N 1
ATOM 778 C CA . PRO A 1 102 ? -17.785 3.614 26.243 1.00 97.00 102 PRO A CA 1
ATOM 779 C C . PRO A 1 102 ? -18.320 2.179 26.319 1.00 97.00 102 PRO A C 1
ATOM 781 O O . PRO A 1 102 ? -19.433 1.907 25.875 1.00 97.00 102 PRO A O 1
ATOM 784 N N . GLY A 1 103 ? -17.528 1.277 26.903 1.00 96.06 103 GLY A N 1
ATOM 785 C CA . GLY A 1 103 ? -17.852 -0.151 26.997 1.00 96.06 103 GLY A CA 1
ATOM 786 C C . GLY A 1 103 ? -17.317 -1.008 25.848 1.00 96.06 103 GLY A C 1
ATOM 787 O O . GLY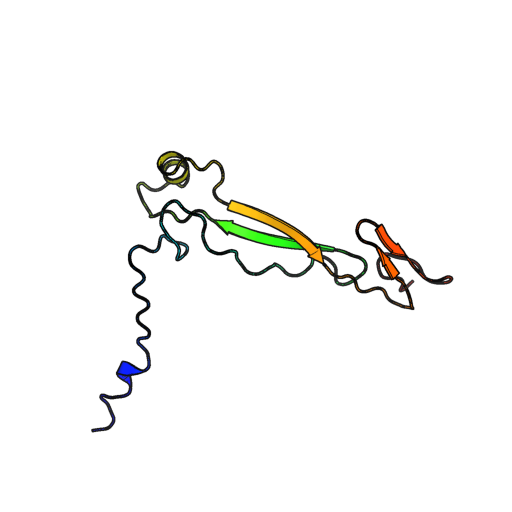 A 1 103 ? -17.453 -2.222 25.924 1.00 96.06 103 GLY A O 1
ATOM 788 N N . TYR A 1 104 ? -16.679 -0.403 24.839 1.00 97.31 104 TYR A N 1
ATOM 789 C CA . TYR A 1 104 ? -16.011 -1.114 23.749 1.00 97.31 104 TYR A CA 1
ATOM 790 C C . TYR A 1 104 ? -14.554 -0.678 23.599 1.00 97.31 104 TYR A C 1
ATOM 792 O O . TYR A 1 104 ? -14.172 0.459 23.879 1.00 97.31 104 TYR A O 1
ATOM 800 N N . THR A 1 105 ? -13.738 -1.597 23.111 1.00 95.56 105 THR A N 1
ATOM 801 C CA . THR A 1 105 ? -12.289 -1.517 22.986 1.00 95.56 105 THR A CA 1
ATOM 802 C C . THR A 1 105 ? -11.799 -2.350 21.793 1.00 95.56 105 THR A C 1
ATOM 804 O O . THR A 1 105 ? -12.560 -2.995 21.059 1.00 95.56 105 THR A O 1
ATOM 807 N N . GLY A 1 106 ? -10.485 -2.316 21.575 1.00 94.12 106 GLY A N 1
ATOM 808 C CA . GLY A 1 106 ? -9.829 -3.001 20.470 1.00 94.12 106 GLY A CA 1
ATOM 809 C C . GLY A 1 106 ? -9.903 -2.221 19.161 1.00 94.12 106 GLY A C 1
ATOM 810 O O . GLY A 1 106 ? -10.626 -1.237 19.023 1.00 94.12 106 GLY A O 1
ATOM 811 N N . ARG A 1 107 ? -9.143 -2.692 18.168 1.00 93.69 107 ARG A N 1
ATOM 812 C CA . ARG A 1 107 ? -8.998 -2.033 16.860 1.00 93.69 107 ARG A CA 1
ATOM 813 C C . ARG A 1 107 ? -10.344 -1.773 16.175 1.00 93.69 107 ARG A C 1
ATOM 815 O O . ARG A 1 107 ? -10.497 -0.760 15.511 1.00 93.69 107 ARG A O 1
ATOM 822 N N . CYS A 1 108 ? -11.307 -2.674 16.354 1.00 96.50 108 CYS A N 1
ATOM 823 C CA . CYS A 1 108 ? -12.602 -2.618 15.681 1.00 96.50 108 CYS A CA 1
ATOM 824 C C . CYS A 1 108 ? -13.762 -2.217 16.596 1.00 96.50 108 CYS A C 1
ATOM 826 O O . CYS A 1 108 ? -14.898 -2.226 16.128 1.00 96.50 108 CYS A O 1
ATOM 828 N N . CYS A 1 109 ? -13.501 -1.872 17.863 1.00 97.00 109 CYS A N 1
ATOM 829 C CA . CYS A 1 109 ? -14.520 -1.565 18.873 1.00 97.00 109 CYS A CA 1
ATOM 830 C C . CYS A 1 109 ? -15.521 -2.706 19.110 1.00 97.00 109 CYS A C 1
ATOM 832 O O . CYS A 1 109 ? -16.724 -2.478 19.211 1.00 97.00 109 CYS A O 1
ATOM 834 N N . SER A 1 110 ? -15.032 -3.946 19.154 1.00 95.44 110 SER A N 1
ATOM 835 C CA . SER A 1 110 ? -15.867 -5.155 19.265 1.00 95.44 110 SER A CA 1
ATOM 836 C C . SER A 1 110 ? -15.712 -5.901 20.592 1.00 95.44 110 SER A C 1
ATOM 838 O O . SER A 1 110 ? -16.460 -6.847 20.816 1.00 95.44 110 SER A O 1
ATOM 840 N N . ILE A 1 111 ? -14.742 -5.517 21.428 1.00 90.81 111 ILE A N 1
ATOM 841 C CA . ILE A 1 111 ? -14.399 -6.175 22.701 1.00 90.81 111 ILE A CA 1
ATOM 842 C C . ILE A 1 111 ? 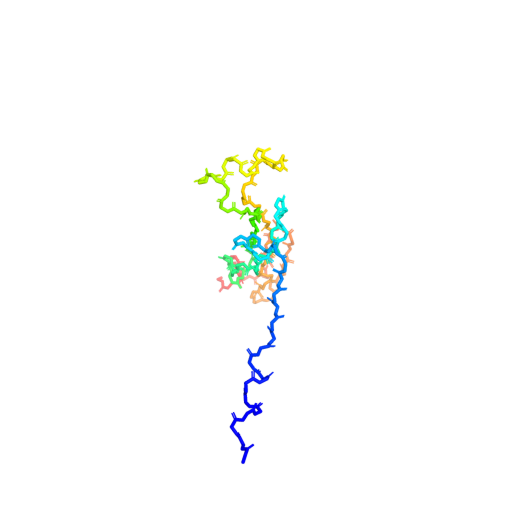-14.695 -5.212 23.833 1.00 90.81 111 ILE A C 1
ATOM 844 O O . ILE A 1 111 ? -15.405 -5.588 24.778 1.00 90.81 111 ILE A O 1
#

Foldseek 3Di:
DPPPVVVVVPPPPPPPDPFAPQGDHALDKHPKDDWDPFPDQAQKGKIKIKIFHRHHCDPPDVVVSCVVNVHDDGMDMDMDMDHQAAPDPWGQDVPRTTDEDPPFDDSRRPD

pLDDT: mean 82.1, std 18.83, range [39.06, 98.0]